Protein AF-A0A836Q2X6-F1 (afdb_monomer_lite)

pLDDT: mean 78.32, std 20.41, range [36.28, 98.69]

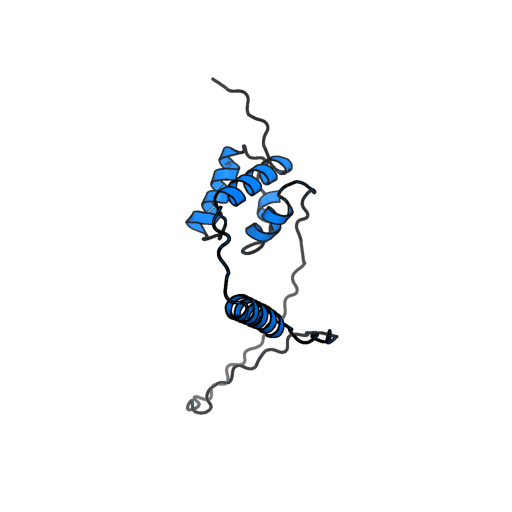Radius of gyration: 28.17 Å; chains: 1; bounding box: 82×34×77 Å

Structure (mmCIF, N/CA/C/O backbone):
data_AF-A0A836Q2X6-F1
#
_entry.id   AF-A0A836Q2X6-F1
#
loop_
_atom_site.group_PDB
_atom_site.id
_atom_site.type_symbol
_atom_site.label_atom_id
_atom_site.label_alt_id
_atom_site.label_comp_id
_atom_site.label_asym_id
_atom_site.label_entity_id
_atom_site.label_seq_id
_atom_site.pdbx_PDB_ins_code
_atom_site.Cartn_x
_atom_site.Cartn_y
_atom_site.Cartn_z
_atom_site.occupancy
_atom_site.B_iso_or_equiv
_atom_site.auth_seq_id
_atom_site.auth_comp_id
_atom_site.auth_asym_id
_atom_site.auth_atom_id
_atom_site.pdbx_PDB_model_num
ATOM 1 N N . MET A 1 1 ? -56.287 4.849 -0.524 1.00 43.78 1 MET A N 1
ATOM 2 C CA . MET A 1 1 ? -55.389 4.022 -1.363 1.00 43.78 1 MET A CA 1
ATOM 3 C C . MET A 1 1 ? -55.813 4.153 -2.823 1.00 43.78 1 MET A C 1
ATOM 5 O O . MET A 1 1 ? -56.818 3.572 -3.204 1.00 43.78 1 MET A O 1
ATOM 9 N N . LYS A 1 2 ? -55.123 4.979 -3.624 1.00 45.59 2 LYS A N 1
ATOM 10 C CA . LYS A 1 2 ? -55.340 5.075 -5.079 1.00 45.59 2 LYS A CA 1
ATOM 11 C C . LYS A 1 2 ? -54.258 4.238 -5.757 1.00 45.59 2 LYS A C 1
ATOM 13 O O . LYS A 1 2 ? -53.095 4.622 -5.754 1.00 45.59 2 LYS A O 1
ATOM 18 N N . ILE A 1 3 ? -54.646 3.070 -6.258 1.00 59.56 3 ILE A N 1
ATOM 19 C CA . ILE A 1 3 ? -53.769 2.161 -6.997 1.00 59.56 3 ILE A CA 1
ATOM 20 C C . ILE A 1 3 ? -53.533 2.811 -8.363 1.00 59.56 3 ILE A C 1
ATOM 22 O O . ILE A 1 3 ? -54.446 2.894 -9.186 1.00 59.56 3 ILE A O 1
ATOM 26 N N . LEU A 1 4 ? -52.336 3.365 -8.555 1.00 57.09 4 LEU A N 1
ATOM 27 C CA . LEU A 1 4 ? -51.908 4.008 -9.791 1.00 57.09 4 LEU A CA 1
ATOM 28 C C . LEU A 1 4 ? -51.870 2.937 -10.894 1.00 57.09 4 LEU A C 1
ATOM 30 O O . LEU A 1 4 ? -50.960 2.113 -10.934 1.00 57.09 4 LEU A O 1
ATOM 34 N N . ARG A 1 5 ? -52.890 2.907 -11.760 1.00 62.84 5 ARG A N 1
ATOM 35 C CA . ARG A 1 5 ? -52.906 2.067 -12.965 1.00 62.84 5 ARG A CA 1
ATOM 36 C C . ARG A 1 5 ? -51.831 2.581 -13.919 1.00 62.84 5 ARG A C 1
ATOM 38 O O . ARG A 1 5 ? -52.097 3.460 -14.734 1.00 62.84 5 ARG A O 1
ATOM 45 N N . MET A 1 6 ? -50.613 2.061 -13.797 1.00 60.00 6 MET A N 1
ATOM 46 C CA . MET A 1 6 ? -49.603 2.245 -14.833 1.00 60.00 6 MET A CA 1
ATOM 47 C C . MET A 1 6 ? -50.131 1.591 -16.116 1.00 60.00 6 MET A C 1
ATOM 49 O O . MET A 1 6 ? -50.556 0.432 -16.068 1.00 60.00 6 MET A O 1
ATOM 53 N N . PRO A 1 7 ? -50.172 2.316 -17.246 1.00 72.25 7 PRO A N 1
ATOM 54 C CA . PRO A 1 7 ? -50.656 1.753 -18.494 1.00 72.25 7 PRO A CA 1
ATOM 55 C C . PRO A 1 7 ? -49.758 0.570 -18.848 1.00 72.25 7 PRO A C 1
ATOM 57 O O . PRO A 1 7 ? -48.537 0.693 -18.812 1.00 72.25 7 PRO A O 1
ATOM 60 N N . VAL A 1 8 ? -50.360 -0.572 -19.182 1.00 66.38 8 VAL A N 1
ATOM 61 C CA . VAL A 1 8 ? -49.671 -1.830 -19.534 1.00 66.38 8 VAL A CA 1
ATOM 62 C C . VAL A 1 8 ? -48.552 -1.602 -20.561 1.00 66.38 8 VAL A C 1
ATOM 64 O O . VAL A 1 8 ? -47.510 -2.249 -20.504 1.00 66.38 8 VAL A O 1
ATOM 67 N N . PHE A 1 9 ? -48.711 -0.591 -21.419 1.00 68.56 9 PHE A N 1
ATOM 68 C CA . PHE A 1 9 ? -47.679 -0.103 -22.327 1.00 68.56 9 PHE A CA 1
ATOM 69 C C . PHE A 1 9 ? -46.366 0.264 -21.626 1.00 68.56 9 PHE A C 1
ATOM 71 O O . PHE A 1 9 ? -45.327 -0.196 -22.075 1.00 68.56 9 PHE A O 1
ATOM 78 N N . ALA A 1 10 ? -46.382 0.995 -20.506 1.00 70.94 10 ALA A N 1
ATOM 79 C CA . ALA A 1 10 ? -45.179 1.403 -19.772 1.00 70.94 10 ALA A CA 1
ATOM 80 C C . ALA A 1 10 ? -44.395 0.212 -19.188 1.00 70.94 10 ALA A C 1
ATOM 82 O O . ALA A 1 10 ? -43.167 0.245 -19.159 1.00 70.94 10 ALA A O 1
ATOM 83 N N . ILE A 1 11 ? -45.090 -0.855 -18.778 1.00 74.50 11 ILE A N 1
ATOM 84 C CA . ILE A 1 11 ? -44.462 -2.096 -18.295 1.00 74.50 11 ILE A CA 1
ATOM 85 C C . ILE A 1 11 ? -43.817 -2.850 -19.467 1.00 74.50 11 ILE A C 1
ATOM 87 O O . ILE A 1 11 ? -42.692 -3.337 -19.342 1.00 74.50 11 ILE A O 1
ATOM 91 N N . LEU A 1 12 ? -44.480 -2.877 -20.629 1.00 76.44 12 LEU A N 1
ATOM 92 C CA . LEU A 1 12 ? -43.922 -3.478 -21.842 1.00 76.44 12 LEU A CA 1
ATOM 93 C C . 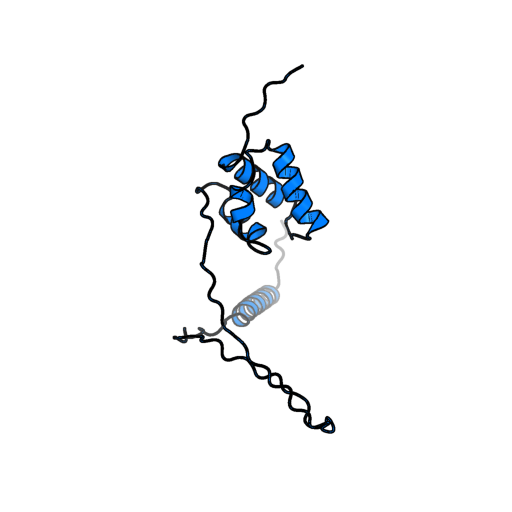LEU A 1 12 ? -42.683 -2.722 -22.337 1.00 76.44 12 LEU A C 1
ATOM 95 O O . LEU A 1 12 ? -41.682 -3.377 -22.629 1.00 76.44 12 LEU A O 1
ATOM 99 N N . ILE A 1 13 ? -42.686 -1.379 -22.343 1.00 80.38 13 ILE A N 1
ATOM 100 C CA . ILE A 1 13 ? -41.489 -0.614 -22.738 1.00 80.38 13 ILE A CA 1
ATOM 101 C C . ILE A 1 13 ? -40.321 -0.915 -21.785 1.00 80.38 13 ILE A C 1
ATOM 103 O O . ILE A 1 13 ? -39.209 -1.168 -22.243 1.00 80.38 13 ILE A O 1
ATOM 107 N N . LEU A 1 14 ? -40.561 -0.945 -20.466 1.00 77.44 14 LEU A N 1
ATOM 108 C CA . LEU A 1 14 ? -39.502 -1.208 -19.485 1.00 77.44 14 LEU A CA 1
ATOM 109 C C . LEU A 1 14 ? -38.900 -2.611 -19.654 1.00 77.44 14 LEU A C 1
ATOM 111 O O . LEU A 1 14 ? -37.682 -2.771 -19.592 1.00 77.44 14 LEU A O 1
ATOM 115 N N . SER A 1 15 ? -39.745 -3.615 -19.913 1.00 78.44 15 SER A N 1
ATOM 116 C CA . SER A 1 15 ? -39.296 -4.989 -20.167 1.00 78.44 15 SER A CA 1
ATOM 117 C C . SER A 1 15 ? -38.491 -5.115 -21.463 1.00 78.44 15 SER A C 1
ATOM 119 O O . SER A 1 15 ? -37.461 -5.783 -21.468 1.00 78.44 15 SER A O 1
ATOM 121 N N . ALA A 1 16 ? -38.892 -4.420 -22.533 1.00 80.56 16 ALA A N 1
ATOM 122 C CA . ALA A 1 16 ? -38.177 -4.424 -23.806 1.00 80.56 16 ALA A CA 1
ATOM 123 C C . ALA A 1 16 ? -36.806 -3.739 -23.692 1.00 80.56 16 ALA A C 1
ATOM 125 O O . ALA A 1 16 ? -35.827 -4.228 -24.250 1.00 80.56 16 ALA A O 1
ATOM 126 N N . VAL A 1 17 ? -36.709 -2.652 -22.921 1.00 78.75 17 VAL A N 1
ATOM 127 C CA . VAL A 1 17 ? -35.436 -1.962 -22.662 1.00 78.75 17 VAL A CA 1
ATOM 128 C C . VAL A 1 17 ? -34.502 -2.830 -21.811 1.00 78.75 17 VAL A C 1
ATOM 130 O O . VAL A 1 17 ? -33.335 -2.978 -22.160 1.00 78.75 17 VAL A O 1
ATOM 133 N N . LEU A 1 18 ? -35.002 -3.473 -20.750 1.00 73.62 18 LEU A N 1
ATOM 134 C CA . LEU A 1 18 ? -34.217 -4.420 -19.937 1.00 73.62 18 LEU A CA 1
ATOM 135 C C . LEU A 1 18 ? -33.755 -5.645 -20.741 1.00 73.62 18 LEU A C 1
ATOM 137 O O . LEU A 1 18 ? -32.621 -6.106 -20.584 1.00 73.62 18 LEU A O 1
ATOM 141 N N . TYR A 1 19 ? -34.608 -6.150 -21.632 1.00 75.94 19 TYR A N 1
ATOM 142 C CA . TYR A 1 19 ? -34.265 -7.253 -22.523 1.00 75.94 19 TYR A CA 1
ATOM 143 C C . TYR A 1 19 ? -33.184 -6.838 -23.532 1.00 75.94 19 TYR A C 1
ATOM 145 O O . TYR A 1 19 ? -32.181 -7.531 -23.666 1.00 75.94 19 TYR A O 1
ATOM 153 N N . LEU A 1 20 ? -33.302 -5.665 -24.162 1.00 70.75 20 LEU A N 1
ATOM 154 C CA . LEU A 1 20 ? -32.290 -5.162 -25.101 1.00 70.75 20 LEU A CA 1
ATOM 155 C C . LEU A 1 20 ? -30.937 -4.873 -24.429 1.00 70.75 20 LEU A C 1
ATOM 157 O O . LEU A 1 20 ? -29.903 -5.192 -25.010 1.00 70.75 20 LEU A O 1
ATOM 161 N N . VAL A 1 21 ? -30.921 -4.354 -23.195 1.00 70.75 21 VAL A N 1
ATOM 162 C CA . VAL A 1 21 ? -29.680 -4.146 -22.415 1.00 70.75 21 VAL A CA 1
ATOM 163 C C . VAL A 1 21 ? -28.982 -5.472 -22.084 1.00 70.75 21 VAL A C 1
ATOM 165 O O . VAL A 1 21 ? -27.758 -5.522 -22.002 1.00 70.75 21 VAL A O 1
ATOM 168 N N . SER A 1 22 ? -29.738 -6.566 -21.954 1.00 63.22 22 SER A N 1
ATOM 169 C CA . SER A 1 22 ? -29.174 -7.904 -21.727 1.00 63.22 22 SER A CA 1
ATOM 170 C C . SER A 1 22 ? -28.543 -8.504 -22.994 1.00 63.22 22 SER A C 1
ATOM 172 O O . SER A 1 22 ? -27.629 -9.317 -22.894 1.00 63.22 22 SER A O 1
ATOM 174 N N . TYR A 1 23 ? -28.992 -8.096 -24.189 1.00 63.38 23 TYR A N 1
ATOM 175 C CA . TYR A 1 23 ? -28.485 -8.621 -25.466 1.00 63.38 23 TYR A CA 1
ATOM 176 C C . TYR A 1 23 ? -27.257 -7.877 -26.008 1.00 63.38 23 TYR A C 1
ATOM 178 O O . TYR A 1 23 ? -26.551 -8.419 -26.856 1.00 63.38 23 TYR A O 1
ATOM 186 N N . THR A 1 24 ? -26.942 -6.676 -25.514 1.00 60.25 24 THR A N 1
ATOM 187 C CA . THR A 1 24 ? -25.772 -5.904 -25.980 1.00 60.25 24 THR A CA 1
ATOM 188 C C . THR A 1 24 ? -24.481 -6.173 -25.201 1.00 60.25 24 THR A C 1
ATOM 190 O O . THR A 1 24 ? -23.462 -5.554 -25.498 1.00 60.25 24 THR A O 1
ATOM 193 N N . CYS A 1 25 ? -24.467 -7.133 -24.267 1.00 56.91 25 CYS A N 1
ATOM 194 C CA . CYS A 1 25 ? -23.233 -7.594 -23.619 1.00 56.91 25 CYS A CA 1
ATOM 195 C C . CYS A 1 25 ? -23.153 -9.129 -23.534 1.00 56.91 25 CYS A C 1
ATOM 197 O O . CYS A 1 25 ? -22.884 -9.712 -22.489 1.00 56.91 25 CYS A O 1
ATOM 199 N N . GLY A 1 26 ? -23.405 -9.799 -24.659 1.00 53.94 26 GLY A N 1
ATOM 200 C CA . GLY A 1 26 ? -22.948 -11.167 -24.892 1.00 53.94 26 GLY A CA 1
ATOM 201 C C . GLY A 1 26 ? -21.639 -11.126 -25.673 1.00 53.94 26 GLY A C 1
ATOM 202 O O . GLY A 1 26 ? -21.660 -11.170 -26.900 1.00 53.94 26 GLY A O 1
ATOM 203 N N . ALA A 1 27 ? -20.503 -10.996 -24.984 1.00 60.72 27 ALA A N 1
ATOM 204 C CA . ALA A 1 27 ? -19.205 -11.202 -25.621 1.00 60.72 27 ALA A CA 1
ATOM 205 C C . ALA A 1 27 ? -19.141 -12.652 -26.149 1.00 60.72 27 ALA A C 1
ATOM 207 O O . ALA A 1 27 ? -19.490 -13.574 -25.403 1.00 60.72 27 ALA A O 1
ATOM 208 N N . PRO A 1 28 ? -18.736 -12.891 -27.410 1.00 57.53 28 PRO A N 1
ATOM 209 C CA . PRO A 1 28 ? -18.555 -14.251 -27.899 1.00 57.53 28 PRO A CA 1
ATOM 210 C C . PRO A 1 28 ? -17.465 -14.961 -27.078 1.00 57.53 28 PRO A C 1
ATOM 212 O O . PRO A 1 28 ? -16.541 -14.300 -26.593 1.00 57.53 28 PRO A O 1
ATOM 215 N N . PRO A 1 29 ? -17.535 -16.295 -26.921 1.00 51.56 29 PRO A N 1
ATOM 216 C CA . PRO A 1 29 ? -16.486 -17.047 -26.250 1.00 51.56 29 PRO A CA 1
ATOM 217 C C . PRO A 1 29 ? -15.177 -16.871 -27.026 1.00 51.56 29 PRO A C 1
ATOM 219 O O . PRO A 1 29 ? -15.021 -17.389 -28.133 1.00 51.56 29 PRO A O 1
ATOM 222 N N . VAL A 1 30 ? -14.236 -16.129 -26.441 1.00 52.47 30 VAL A N 1
ATOM 223 C CA . VAL A 1 30 ? -12.842 -16.135 -26.879 1.00 52.47 30 VAL A CA 1
ATOM 224 C C . VAL A 1 30 ? -12.322 -17.553 -26.682 1.00 52.47 30 VAL A C 1
ATOM 226 O O . VAL A 1 30 ? -12.194 -18.040 -25.558 1.00 52.47 30 VAL A O 1
ATOM 229 N N . LYS A 1 31 ? -12.091 -18.247 -27.799 1.00 41.47 31 LYS A N 1
ATOM 230 C CA . LYS A 1 31 ? -11.295 -19.471 -27.811 1.00 41.47 31 LYS A CA 1
ATOM 231 C C . LYS A 1 31 ? -9.986 -19.158 -27.096 1.00 41.47 31 LYS A C 1
ATOM 233 O O . LYS A 1 31 ? -9.316 -18.192 -27.446 1.00 41.47 31 LYS A O 1
ATOM 238 N N . ALA A 1 32 ? -9.646 -19.974 -26.105 1.00 49.88 32 ALA A N 1
ATOM 239 C CA . ALA A 1 32 ? -8.285 -20.058 -25.618 1.00 49.88 32 ALA A CA 1
ATOM 240 C C . ALA A 1 32 ? -7.427 -20.522 -26.798 1.00 49.88 32 ALA A C 1
ATOM 242 O O . ALA A 1 32 ? -7.445 -21.701 -27.148 1.00 49.88 32 ALA A O 1
ATOM 243 N N . GLU A 1 33 ? -6.780 -19.570 -27.464 1.00 41.28 33 GLU A N 1
ATOM 244 C CA . GLU A 1 33 ? -5.691 -19.858 -28.376 1.00 41.28 33 GLU A CA 1
ATOM 245 C C . GLU A 1 33 ? -4.420 -20.042 -27.556 1.00 41.28 33 GLU A C 1
ATOM 247 O O . GLU A 1 33 ? -4.049 -19.284 -26.655 1.00 41.28 33 GLU A O 1
ATOM 252 N N . ASP A 1 34 ? -3.866 -21.195 -27.824 1.00 46.91 34 ASP A N 1
ATOM 253 C CA . ASP A 1 34 ? -2.785 -21.878 -27.199 1.00 46.91 34 ASP A CA 1
ATOM 254 C C . ASP A 1 34 ? -1.457 -21.443 -27.815 1.00 46.91 34 ASP A C 1
ATOM 256 O O . ASP A 1 34 ? -1.315 -21.193 -29.007 1.00 46.91 34 ASP A O 1
ATOM 260 N N . THR A 1 35 ? -0.448 -21.473 -26.954 1.00 42.75 35 THR A N 1
ATOM 261 C CA . THR A 1 35 ? 0.975 -21.555 -27.277 1.00 42.75 35 THR A CA 1
ATOM 262 C C . THR A 1 35 ? 1.715 -20.255 -27.622 1.00 42.75 35 THR A C 1
ATOM 264 O O . THR A 1 35 ? 1.619 -19.662 -28.686 1.00 42.75 35 THR A O 1
ATOM 267 N N . ASN A 1 36 ? 2.631 -19.937 -26.702 1.00 45.72 36 ASN A N 1
ATOM 268 C CA . ASN A 1 36 ? 3.982 -19.491 -27.028 1.00 45.72 36 ASN A CA 1
ATOM 269 C C . ASN A 1 36 ? 4.106 -18.086 -27.641 1.00 45.72 36 ASN A C 1
ATOM 271 O O . ASN A 1 36 ? 4.567 -17.914 -28.766 1.00 45.72 36 ASN A O 1
ATOM 275 N N . SER A 1 37 ? 3.820 -17.062 -26.831 1.00 44.22 37 SER A N 1
ATOM 276 C CA . SER A 1 37 ? 4.318 -15.706 -27.082 1.00 44.22 37 SER A CA 1
ATOM 277 C C . SER A 1 37 ? 5.820 -15.643 -26.785 1.00 44.22 37 SER A C 1
ATOM 279 O O . SER A 1 37 ? 6.283 -15.158 -25.751 1.00 44.22 37 SER A O 1
ATOM 281 N N . LYS A 1 38 ? 6.606 -16.173 -27.720 1.00 42.16 38 LYS A N 1
ATOM 282 C CA . LYS A 1 38 ? 7.937 -15.650 -27.996 1.00 42.16 38 LYS A CA 1
ATOM 283 C C . LYS A 1 38 ? 7.666 -14.284 -28.618 1.00 42.16 38 LYS A C 1
ATOM 285 O O . LYS A 1 38 ? 7.246 -14.221 -29.765 1.00 42.16 38 LYS A O 1
ATOM 290 N N . GLY A 1 39 ? 7.780 -13.220 -27.824 1.00 39.25 39 GLY A N 1
ATOM 291 C CA . GLY A 1 39 ? 7.555 -11.854 -28.286 1.00 39.25 39 GLY A CA 1
ATOM 292 C C . GLY A 1 39 ? 8.447 -11.554 -29.487 1.00 39.25 39 GLY A C 1
ATOM 293 O O . GLY A 1 39 ? 9.635 -11.279 -29.336 1.00 39.25 39 GLY A O 1
ATOM 294 N N . GLU A 1 40 ? 7.872 -11.662 -30.678 1.00 36.28 40 GLU A N 1
ATOM 295 C CA . GLU A 1 40 ? 8.457 -11.169 -31.909 1.00 36.28 40 GLU A CA 1
ATOM 296 C C . GLU A 1 40 ? 8.443 -9.636 -31.812 1.00 36.28 40 GLU A C 1
ATOM 298 O O . GLU A 1 40 ? 7.396 -9.053 -31.512 1.00 36.28 40 GLU A O 1
ATOM 303 N N . PRO A 1 41 ? 9.589 -8.951 -31.955 1.00 42.50 41 PRO A N 1
ATOM 304 C CA . PRO A 1 41 ? 9.616 -7.504 -31.863 1.00 42.50 41 PRO A CA 1
ATOM 305 C C . PRO A 1 41 ? 8.824 -6.927 -33.034 1.00 42.50 41 PRO A C 1
ATOM 307 O O . PRO A 1 41 ? 9.234 -7.053 -34.188 1.00 42.50 41 PRO A O 1
ATOM 310 N N . THR A 1 42 ? 7.703 -6.271 -32.727 1.00 44.88 42 THR A N 1
ATOM 311 C CA . THR A 1 42 ? 6.971 -5.430 -33.674 1.00 44.88 42 THR A CA 1
ATOM 312 C C . THR A 1 42 ? 7.961 -4.469 -34.321 1.00 44.88 42 THR A C 1
ATOM 314 O O . THR A 1 42 ? 8.465 -3.545 -33.680 1.00 44.88 42 THR A O 1
ATOM 317 N N . GLN A 1 43 ? 8.263 -4.715 -35.594 1.00 43.56 43 GLN A N 1
ATOM 318 C CA . GLN A 1 43 ? 9.049 -3.818 -36.423 1.00 43.56 43 GLN A CA 1
ATOM 319 C C . GLN A 1 43 ? 8.322 -2.474 -36.467 1.00 43.56 43 GLN A C 1
ATOM 321 O O . GLN A 1 43 ? 7.201 -2.367 -36.964 1.00 43.56 43 GLN A O 1
ATOM 326 N N . LEU A 1 44 ? 8.948 -1.446 -35.902 1.00 50.66 44 LEU A N 1
ATOM 327 C CA . LEU A 1 44 ? 8.489 -0.074 -36.033 1.00 50.66 44 LEU A CA 1
ATOM 328 C C . LEU A 1 44 ? 8.524 0.285 -37.525 1.00 50.66 44 LEU A C 1
ATOM 330 O O . LEU A 1 44 ? 9.587 0.275 -38.143 1.00 50.66 44 LEU A O 1
ATOM 334 N N . ASN A 1 45 ? 7.368 0.593 -38.111 1.00 57.00 45 ASN A N 1
ATOM 335 C CA . ASN A 1 45 ? 7.268 1.051 -39.494 1.00 57.00 45 ASN A CA 1
ATOM 336 C C . ASN A 1 45 ? 7.954 2.421 -39.627 1.00 57.00 45 ASN A C 1
ATOM 338 O O . ASN A 1 45 ? 7.348 3.459 -39.368 1.00 57.00 45 ASN A O 1
ATOM 342 N N . VAL A 1 46 ? 9.232 2.422 -40.007 1.00 50.28 46 VAL A N 1
ATOM 343 C CA . VAL A 1 46 ? 9.989 3.637 -40.331 1.00 50.28 46 VAL A CA 1
ATOM 344 C C . VAL A 1 46 ? 9.480 4.197 -41.673 1.00 50.28 46 VAL A C 1
ATOM 346 O O . VAL A 1 46 ? 9.403 3.438 -42.645 1.00 50.28 46 VAL A O 1
ATOM 349 N N . PRO A 1 47 ? 9.139 5.499 -41.770 1.00 57.62 47 PRO A N 1
ATOM 350 C CA . PRO A 1 47 ? 8.769 6.140 -43.033 1.00 57.62 47 PRO A CA 1
ATOM 351 C C . PRO A 1 47 ? 9.871 5.988 -44.093 1.00 57.62 47 PRO A C 1
ATOM 353 O O . PRO A 1 47 ? 11.047 6.232 -43.823 1.00 57.62 47 PRO A O 1
ATOM 356 N N . LYS A 1 48 ? 9.488 5.599 -45.314 1.00 52.19 48 LYS A N 1
ATOM 357 C CA . LYS A 1 48 ? 10.382 5.225 -46.428 1.00 52.19 48 LYS A CA 1
ATOM 358 C C . LYS A 1 48 ? 11.054 6.398 -47.161 1.00 52.19 48 LYS A C 1
ATOM 360 O O . LYS A 1 48 ? 11.651 6.180 -48.212 1.00 52.19 48 LYS A O 1
ATOM 365 N N . ASP A 1 49 ? 11.033 7.605 -46.599 1.00 57.19 49 ASP A N 1
ATOM 366 C CA . ASP A 1 49 ? 11.366 8.821 -47.360 1.00 57.19 49 ASP A CA 1
ATOM 367 C C . ASP A 1 49 ? 12.570 9.597 -46.788 1.00 57.19 49 ASP A C 1
ATOM 369 O O . ASP A 1 49 ? 12.912 10.682 -47.261 1.00 57.19 49 ASP A O 1
ATOM 373 N N . ALA A 1 50 ? 13.265 9.047 -45.787 1.00 52.00 50 ALA A N 1
ATOM 374 C CA . ALA A 1 50 ? 14.461 9.669 -45.227 1.00 52.00 50 ALA A CA 1
ATOM 375 C C . ALA A 1 50 ? 15.678 9.450 -46.146 1.00 52.00 50 ALA A C 1
ATOM 377 O O . ALA A 1 50 ? 16.242 8.356 -46.246 1.00 52.00 50 ALA A O 1
ATOM 378 N N . LYS A 1 51 ? 16.075 10.529 -46.827 1.00 50.38 51 LYS A N 1
ATOM 379 C CA . LYS A 1 51 ? 17.283 10.642 -47.652 1.00 50.38 51 LYS A CA 1
ATOM 380 C C . LYS A 1 51 ? 18.495 10.076 -46.895 1.00 50.38 51 LYS A C 1
ATOM 382 O O . LYS A 1 51 ? 18.807 10.493 -45.786 1.00 50.38 51 LYS A O 1
ATOM 387 N N . THR A 1 52 ? 19.132 9.077 -47.495 1.00 48.00 52 THR A N 1
ATOM 388 C CA . THR A 1 52 ? 20.116 8.207 -46.850 1.00 48.00 52 THR A CA 1
ATOM 389 C C . THR A 1 52 ? 21.508 8.837 -46.793 1.00 48.00 52 THR A C 1
ATOM 391 O O . THR A 1 52 ? 22.246 8.791 -47.779 1.00 48.00 52 THR A O 1
ATOM 394 N N . ASP A 1 53 ? 21.919 9.304 -45.618 1.00 55.03 53 ASP A N 1
ATOM 395 C CA . ASP A 1 53 ? 23.338 9.449 -45.292 1.00 55.03 53 ASP A CA 1
ATOM 396 C C . ASP A 1 53 ? 23.875 8.054 -44.931 1.00 55.03 53 ASP A C 1
ATOM 398 O O . ASP A 1 53 ? 23.638 7.509 -43.852 1.00 55.03 53 ASP A O 1
ATOM 402 N N . LYS A 1 54 ? 24.529 7.406 -45.901 1.00 57.59 54 LYS A N 1
ATOM 403 C CA . LYS A 1 54 ? 24.988 6.009 -45.835 1.00 57.59 54 LYS A CA 1
ATOM 404 C C . LYS A 1 54 ? 26.195 5.829 -44.909 1.00 57.59 54 LYS A C 1
ATOM 406 O O . LYS A 1 54 ? 27.291 5.513 -45.368 1.00 57.59 54 LYS A O 1
ATOM 411 N N . LYS A 1 55 ? 26.000 5.940 -43.598 1.00 59.94 55 LYS A N 1
ATOM 412 C CA . LYS A 1 55 ? 26.889 5.288 -42.629 1.00 59.94 55 LYS A CA 1
ATOM 413 C C . LYS A 1 55 ? 26.061 4.317 -41.798 1.00 59.94 55 LYS A C 1
ATOM 415 O O . LYS A 1 55 ? 25.404 4.706 -40.842 1.00 59.94 55 LYS A O 1
ATOM 420 N N . ALA A 1 56 ? 26.060 3.051 -42.215 1.00 63.06 56 ALA A N 1
ATOM 421 C CA . ALA A 1 56 ? 25.370 1.977 -41.515 1.00 63.06 56 ALA A CA 1
ATOM 422 C C . ALA A 1 56 ? 25.970 1.818 -40.110 1.00 63.06 56 ALA A C 1
ATOM 424 O O . ALA A 1 56 ? 27.071 1.292 -39.944 1.00 63.06 56 ALA A O 1
ATOM 425 N N . VAL A 1 57 ? 25.261 2.318 -39.101 1.00 74.38 57 VAL A N 1
ATOM 426 C CA . VAL A 1 57 ? 25.580 2.063 -37.698 1.00 74.38 57 VAL A CA 1
ATOM 427 C C . VAL A 1 57 ? 25.116 0.644 -37.393 1.00 74.38 57 VAL A C 1
ATOM 429 O O . VAL A 1 57 ? 23.922 0.361 -37.376 1.00 74.38 57 VAL A O 1
ATOM 432 N N . GLN A 1 58 ? 26.070 -0.264 -37.201 1.00 70.62 58 GLN A N 1
ATOM 433 C CA . GLN A 1 58 ? 25.798 -1.637 -36.784 1.00 70.62 58 GLN A CA 1
ATOM 434 C C . GLN A 1 58 ? 25.336 -1.618 -35.319 1.00 70.62 58 GLN A C 1
ATOM 436 O O . GLN A 1 58 ? 26.139 -1.363 -34.422 1.00 70.62 58 GLN A O 1
ATOM 441 N N . VAL A 1 59 ? 24.046 -1.860 -35.071 1.00 81.69 59 VAL A N 1
ATOM 442 C CA . VAL A 1 59 ? 23.490 -2.010 -33.718 1.00 81.69 59 VAL A CA 1
ATOM 443 C C . VAL A 1 59 ? 23.359 -3.500 -33.417 1.00 81.69 59 VAL A C 1
ATOM 445 O O . VAL A 1 59 ? 22.531 -4.185 -34.008 1.00 81.69 59 VAL A O 1
ATOM 448 N N . THR A 1 60 ? 24.177 -4.014 -32.498 1.00 81.19 60 THR A N 1
ATOM 449 C CA . THR A 1 60 ? 24.096 -5.405 -32.023 1.00 81.19 60 THR A CA 1
ATOM 450 C C . THR A 1 60 ? 23.550 -5.439 -30.597 1.00 81.19 60 THR A C 1
ATOM 452 O O . THR A 1 60 ? 24.161 -4.856 -29.700 1.00 81.19 60 THR A O 1
ATOM 455 N N . SER A 1 61 ? 22.435 -6.133 -30.357 1.00 89.56 61 SER A N 1
ATOM 456 C CA . SER A 1 61 ? 21.871 -6.328 -29.012 1.00 89.56 61 SER A CA 1
ATOM 457 C C . SER A 1 61 ? 22.394 -7.611 -28.362 1.00 89.56 61 SER A C 1
ATOM 459 O O . SER A 1 61 ? 22.405 -8.665 -28.997 1.00 89.56 61 SER A O 1
ATOM 461 N N . LYS A 1 62 ? 22.767 -7.551 -27.079 1.00 91.88 62 LYS A N 1
ATOM 462 C CA . LYS A 1 62 ? 23.007 -8.736 -26.238 1.00 91.88 62 LYS A CA 1
ATOM 463 C C . LYS A 1 62 ? 21.784 -8.987 -25.356 1.00 91.88 62 LYS A C 1
ATOM 465 O O . LYS A 1 62 ? 21.209 -8.034 -24.840 1.00 91.88 62 LYS A O 1
ATOM 470 N N . SER A 1 63 ? 21.415 -10.254 -25.181 1.00 90.50 63 SER A N 1
ATOM 471 C CA . SER A 1 63 ? 20.347 -10.654 -24.258 1.00 90.50 63 SER A CA 1
ATOM 472 C C . SER A 1 63 ? 20.896 -10.852 -22.843 1.00 90.50 63 SER A C 1
ATOM 474 O O . SER A 1 63 ? 22.028 -11.311 -22.678 1.00 90.50 63 SER A O 1
ATOM 476 N N . ILE A 1 64 ? 20.095 -10.504 -21.835 1.00 92.25 64 ILE A N 1
ATOM 477 C CA . ILE A 1 64 ? 20.373 -10.728 -20.412 1.00 92.25 64 ILE A CA 1
ATOM 478 C C . ILE A 1 64 ? 19.131 -11.382 -19.806 1.00 92.25 64 ILE A C 1
ATOM 480 O O . ILE A 1 64 ? 18.030 -10.852 -19.945 1.00 92.25 64 ILE A O 1
ATOM 484 N N . GLU A 1 65 ? 19.312 -12.508 -19.118 1.00 93.06 65 GLU A N 1
ATOM 485 C CA . GLU A 1 65 ? 18.245 -13.182 -18.378 1.00 93.06 65 GLU A CA 1
ATOM 486 C C . GLU A 1 65 ? 18.309 -12.797 -16.898 1.00 93.06 65 GLU A C 1
ATOM 488 O O . GLU A 1 65 ? 19.362 -12.889 -16.263 1.00 93.06 65 GLU A O 1
ATOM 493 N N . LEU A 1 66 ? 17.185 -12.321 -16.357 1.00 90.44 66 LEU A N 1
ATOM 494 C CA . LEU A 1 66 ? 17.083 -11.897 -14.965 1.00 90.44 66 LEU A CA 1
ATOM 495 C C . LEU A 1 66 ? 16.383 -12.976 -14.130 1.00 90.44 66 LEU A C 1
ATOM 497 O O . LEU A 1 66 ? 15.329 -13.467 -14.534 1.00 90.44 66 LEU A O 1
ATOM 501 N N . PRO A 1 67 ? 16.906 -13.314 -12.939 1.00 87.38 67 PRO A N 1
ATOM 502 C CA . PRO A 1 67 ? 16.218 -14.223 -12.032 1.00 87.38 67 PRO A CA 1
ATOM 503 C C . PRO A 1 67 ? 14.906 -13.611 -11.514 1.00 87.38 67 PRO A C 1
ATOM 505 O O . PRO A 1 67 ? 14.836 -12.420 -11.198 1.00 87.38 67 PRO A O 1
ATOM 508 N N . HIS A 1 68 ? 13.868 -14.439 -11.381 1.00 83.06 68 HIS A N 1
ATOM 509 C CA . HIS A 1 68 ? 12.572 -14.027 -10.846 1.00 83.06 68 HIS A CA 1
ATOM 510 C C . HIS A 1 68 ? 12.498 -14.261 -9.328 1.00 83.06 68 HIS A C 1
ATOM 512 O O . HIS A 1 68 ? 12.681 -15.382 -8.859 1.00 83.06 68 HIS A O 1
ATOM 518 N N . TYR A 1 69 ? 12.199 -13.210 -8.556 1.00 79.50 69 TYR A N 1
ATOM 519 C CA . TYR A 1 69 ? 12.078 -13.275 -7.092 1.00 79.50 69 TYR A CA 1
ATOM 520 C C . TYR A 1 69 ? 10.748 -12.678 -6.608 1.00 79.50 69 TYR A C 1
ATOM 522 O O . TYR A 1 69 ? 10.712 -11.516 -6.181 1.00 79.50 69 TYR A O 1
ATOM 530 N N . PRO A 1 70 ? 9.645 -13.440 -6.657 1.00 77.69 70 PRO A N 1
ATOM 531 C CA . PRO A 1 70 ? 8.379 -12.987 -6.108 1.00 77.69 70 PRO A CA 1
ATOM 532 C C . PRO A 1 70 ? 8.471 -12.940 -4.576 1.00 77.69 70 PRO A C 1
ATOM 534 O O . PRO A 1 70 ? 9.079 -13.804 -3.945 1.00 77.69 70 PRO A O 1
ATOM 537 N N . ALA A 1 71 ? 7.896 -11.905 -3.967 1.00 79.56 71 ALA A N 1
ATOM 538 C CA . ALA A 1 71 ? 7.722 -11.853 -2.520 1.00 79.56 71 ALA A CA 1
ATOM 539 C C . ALA A 1 71 ? 6.374 -12.492 -2.170 1.00 79.56 71 ALA A C 1
ATOM 541 O O . ALA A 1 71 ? 5.344 -12.032 -2.663 1.00 79.56 71 ALA A O 1
ATOM 542 N N . ASP A 1 72 ? 6.389 -13.533 -1.337 1.00 87.69 72 ASP A N 1
ATOM 543 C CA . ASP A 1 72 ? 5.170 -14.115 -0.774 1.00 87.69 72 ASP A CA 1
ATOM 544 C C . ASP A 1 72 ? 4.840 -13.458 0.570 1.00 87.69 72 ASP A C 1
ATOM 546 O O . ASP A 1 72 ? 5.732 -13.078 1.336 1.00 87.69 72 ASP A O 1
ATOM 550 N N . PHE A 1 73 ? 3.549 -13.306 0.841 1.00 94.12 73 PHE A N 1
ATOM 551 C CA . PHE A 1 73 ? 3.038 -12.633 2.027 1.00 94.12 73 PHE A CA 1
ATOM 552 C C . PHE A 1 73 ? 2.047 -13.524 2.782 1.00 94.12 73 PHE A C 1
ATOM 554 O O . PHE A 1 73 ? 1.204 -14.167 2.144 1.00 94.12 73 PHE A O 1
ATOM 561 N N . PRO A 1 74 ? 2.085 -13.538 4.130 1.00 95.50 74 PRO A N 1
ATOM 562 C CA . PRO A 1 74 ? 1.166 -14.335 4.938 1.00 95.50 74 PRO A CA 1
ATOM 563 C C . PRO A 1 74 ? -0.308 -14.065 4.595 1.00 95.50 74 PRO A C 1
ATOM 565 O O . PRO A 1 74 ? -0.670 -12.910 4.348 1.00 95.50 74 PRO A O 1
ATOM 568 N N . PRO A 1 75 ? -1.178 -15.092 4.577 1.00 96.62 75 PRO A N 1
ATOM 569 C CA . PRO A 1 75 ? -2.610 -14.889 4.376 1.00 96.62 75 PRO A CA 1
ATOM 570 C C . PRO A 1 75 ? -3.192 -13.997 5.480 1.00 96.62 75 PRO A C 1
ATOM 572 O O . PRO A 1 75 ? -2.755 -14.048 6.629 1.00 96.62 75 PRO A O 1
ATOM 575 N N . GLY A 1 76 ? -4.194 -13.189 5.142 1.00 95.81 76 GLY A N 1
ATOM 576 C CA . GLY A 1 76 ? -4.847 -12.313 6.109 1.00 95.81 76 GLY A CA 1
ATOM 577 C C . GLY A 1 76 ? -5.781 -11.310 5.450 1.00 95.81 76 GLY A C 1
ATOM 578 O O . GLY A 1 76 ? -5.678 -11.031 4.256 1.00 95.81 76 GLY A O 1
ATOM 579 N N . LYS A 1 77 ? -6.692 -10.744 6.247 1.00 97.69 77 LYS A N 1
ATOM 580 C CA . LYS A 1 77 ? -7.597 -9.692 5.779 1.00 97.69 77 LYS A CA 1
ATOM 581 C C . LYS A 1 77 ? -6.778 -8.517 5.237 1.00 97.69 77 LYS A C 1
ATOM 583 O O . LYS A 1 77 ? -5.949 -7.969 5.955 1.00 97.69 77 LYS A O 1
ATOM 588 N N . GLY A 1 78 ? -7.038 -8.136 3.988 1.00 97.62 78 GLY A N 1
ATOM 589 C CA . GLY A 1 78 ? -6.345 -7.037 3.313 1.00 97.62 78 GLY A CA 1
ATOM 590 C C . GLY A 1 78 ? -5.129 -7.459 2.481 1.00 97.62 78 GLY A C 1
ATOM 591 O O . GLY A 1 78 ? -4.598 -6.606 1.772 1.00 97.62 78 GLY A O 1
ATOM 592 N N . LYS A 1 79 ? -4.726 -8.744 2.480 1.00 97.75 79 LYS A N 1
ATOM 593 C CA . LYS A 1 79 ? -3.629 -9.247 1.631 1.00 97.75 79 LYS A CA 1
ATOM 594 C C . LYS A 1 79 ? -3.898 -8.975 0.156 1.00 97.75 79 LYS A C 1
ATOM 596 O O . LYS A 1 79 ? -3.045 -8.417 -0.529 1.00 97.75 79 LYS A O 1
ATOM 601 N N . GLU A 1 80 ? -5.065 -9.371 -0.341 1.00 97.38 80 GLU A N 1
ATOM 602 C CA . GLU A 1 80 ? -5.406 -9.272 -1.763 1.00 97.38 80 GLU A CA 1
ATOM 603 C C . GLU A 1 80 ? -5.426 -7.808 -2.213 1.00 97.38 80 GLU A C 1
ATOM 605 O O . GLU A 1 80 ? -4.865 -7.459 -3.254 1.00 97.38 80 GLU A O 1
ATOM 610 N N . LEU A 1 81 ? -5.995 -6.932 -1.380 1.00 98.19 81 LEU A N 1
ATOM 611 C CA . LEU A 1 81 ? -6.000 -5.496 -1.623 1.00 98.19 81 LEU A CA 1
ATOM 612 C C . LEU A 1 81 ? -4.571 -4.935 -1.654 1.00 98.19 81 LEU A C 1
ATOM 614 O O . LEU A 1 81 ? -4.205 -4.262 -2.614 1.00 98.19 81 LEU A O 1
ATOM 618 N N . PHE A 1 82 ? -3.741 -5.262 -0.662 1.00 98.00 82 PHE A N 1
ATOM 619 C CA . PHE A 1 82 ? -2.333 -4.865 -0.624 1.00 98.00 82 PHE A CA 1
ATOM 620 C C . PHE A 1 82 ? -1.567 -5.316 -1.876 1.00 98.00 82 PHE A C 1
ATOM 622 O O . PHE A 1 82 ? -0.906 -4.497 -2.514 1.00 98.00 82 PHE A O 1
ATOM 629 N N . VAL A 1 83 ? -1.691 -6.586 -2.271 1.00 96.81 83 VAL A N 1
ATOM 630 C CA . VAL A 1 83 ? -1.003 -7.121 -3.456 1.00 96.81 83 VAL A CA 1
ATOM 631 C C . VAL A 1 83 ? -1.466 -6.402 -4.725 1.00 96.81 83 VAL A C 1
ATOM 633 O O . VAL A 1 83 ? -0.631 -5.978 -5.524 1.00 96.81 83 VAL A O 1
ATOM 636 N N . SER A 1 84 ? -2.778 -6.207 -4.882 1.00 96.81 84 SER A N 1
ATOM 637 C CA . SER A 1 84 ? -3.356 -5.563 -6.068 1.00 96.81 84 SER A CA 1
ATOM 638 C C . SER A 1 84 ? -3.005 -4.078 -6.197 1.00 96.81 84 SER A C 1
ATOM 640 O O . SER A 1 84 ? -2.849 -3.591 -7.313 1.00 96.81 84 SER A O 1
ATOM 642 N N . ARG A 1 85 ? -2.859 -3.352 -5.081 1.00 97.81 85 ARG A N 1
ATOM 643 C CA . ARG A 1 85 ? -2.567 -1.911 -5.087 1.00 97.81 85 ARG A CA 1
ATOM 644 C C . ARG A 1 85 ? -1.073 -1.608 -5.097 1.00 97.81 85 ARG A C 1
ATOM 646 O O . ARG A 1 85 ? -0.637 -0.718 -5.821 1.00 97.81 85 ARG A O 1
ATOM 653 N N . CYS A 1 86 ? -0.276 -2.340 -4.323 1.00 96.94 86 CYS A N 1
ATOM 654 C CA . CYS A 1 86 ? 1.145 -2.039 -4.145 1.00 96.94 86 CYS A CA 1
ATOM 655 C C . CYS A 1 86 ? 2.050 -2.733 -5.177 1.00 96.94 86 CYS A C 1
ATOM 657 O O . CYS A 1 86 ? 3.182 -2.299 -5.370 1.00 96.94 86 CYS A O 1
ATOM 659 N N . GLY A 1 87 ? 1.569 -3.784 -5.853 1.00 94.69 87 GLY A N 1
ATOM 660 C CA . GLY A 1 87 ? 2.342 -4.526 -6.858 1.00 94.69 87 GLY A CA 1
ATOM 661 C C . GLY A 1 87 ? 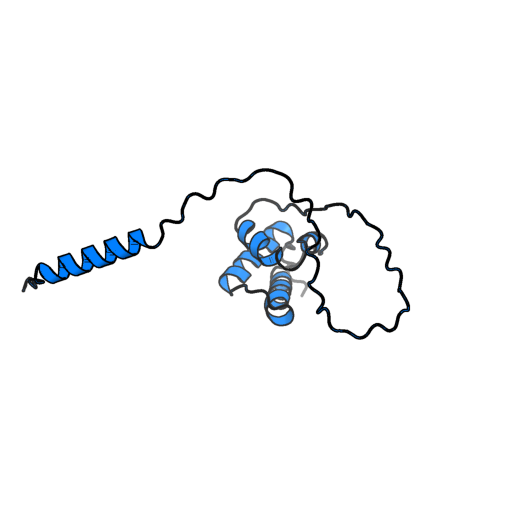2.368 -3.883 -8.248 1.00 94.69 87 GLY A C 1
ATOM 662 O O . GLY A 1 87 ? 3.036 -4.396 -9.139 1.00 94.69 87 GLY A O 1
ATOM 663 N N . VAL A 1 88 ? 1.643 -2.775 -8.444 1.00 95.31 88 VAL A N 1
ATOM 664 C CA . VAL A 1 88 ? 1.463 -2.131 -9.758 1.00 95.31 88 VAL A CA 1
ATOM 665 C C . VAL A 1 88 ? 2.731 -1.423 -10.234 1.00 95.31 88 VAL A C 1
ATOM 667 O O . VAL A 1 88 ? 3.067 -1.492 -11.411 1.00 95.31 88 VAL A O 1
ATOM 670 N N . CYS A 1 89 ? 3.439 -0.741 -9.330 1.00 96.31 89 CYS A N 1
ATOM 671 C CA . CYS A 1 89 ? 4.565 0.123 -9.704 1.00 96.31 89 CYS A CA 1
ATOM 672 C C . CYS A 1 89 ? 5.937 -0.483 -9.377 1.00 96.31 89 CYS 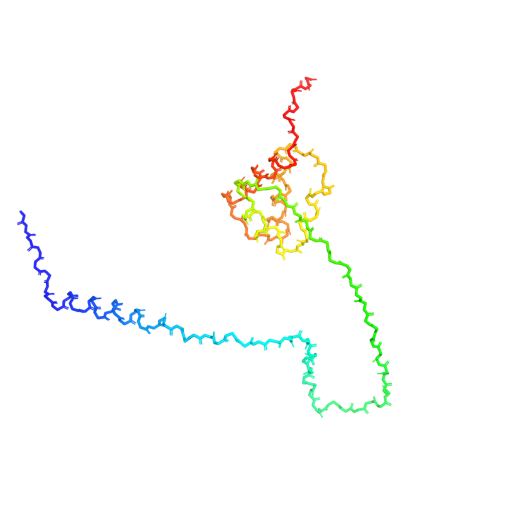A C 1
ATOM 674 O O . CYS A 1 89 ? 6.938 -0.102 -9.978 1.00 96.31 89 CYS A O 1
ATOM 676 N N . HIS A 1 90 ? 6.012 -1.401 -8.413 1.00 94.69 90 HIS A N 1
ATOM 677 C CA . HIS A 1 90 ? 7.259 -2.039 -8.004 1.00 94.69 90 HIS A CA 1
ATOM 678 C C . HIS A 1 90 ? 6.998 -3.4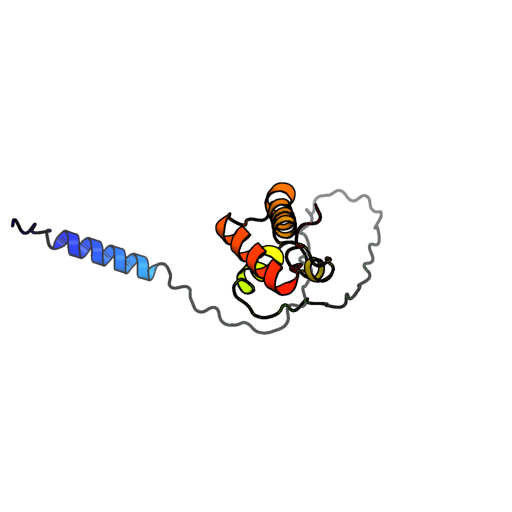19 -7.396 1.00 94.69 90 HIS A C 1
ATOM 680 O O . HIS A 1 90 ? 5.888 -3.747 -6.982 1.00 94.69 90 HIS A O 1
ATOM 686 N N . THR A 1 91 ? 8.055 -4.224 -7.268 1.00 93.50 91 THR A N 1
ATOM 687 C CA . THR A 1 91 ? 7.974 -5.479 -6.512 1.00 93.50 91 THR A CA 1
ATOM 688 C C . THR A 1 91 ? 7.628 -5.214 -5.045 1.00 93.50 91 THR A C 1
ATOM 690 O O . THR A 1 91 ? 8.130 -4.276 -4.421 1.00 93.50 91 THR A O 1
ATOM 693 N N . LEU A 1 92 ? 6.811 -6.082 -4.454 1.00 94.88 92 LEU A N 1
ATOM 694 C CA . LEU A 1 92 ? 6.431 -5.995 -3.045 1.00 94.88 92 LEU A CA 1
ATOM 695 C C . LEU A 1 92 ? 7.590 -6.324 -2.088 1.00 94.88 92 LEU A C 1
ATOM 697 O O . LEU A 1 92 ? 7.501 -6.051 -0.891 1.00 94.88 92 LEU A O 1
ATOM 701 N N . ARG A 1 93 ? 8.715 -6.840 -2.604 1.00 93.06 93 ARG A N 1
ATOM 702 C CA . ARG A 1 93 ? 9.947 -7.112 -1.842 1.00 93.06 93 ARG A CA 1
ATOM 703 C C . ARG A 1 93 ? 10.381 -5.921 -0.981 1.00 93.06 93 ARG A C 1
ATOM 705 O O . ARG A 1 93 ? 10.858 -6.136 0.131 1.00 93.06 93 ARG A O 1
ATOM 712 N N . TYR A 1 94 ? 10.145 -4.685 -1.430 1.00 94.06 94 TYR A N 1
ATOM 713 C CA . TYR A 1 94 ? 10.443 -3.482 -0.645 1.00 94.06 94 TYR A CA 1
ATOM 714 C C . TYR A 1 94 ? 9.835 -3.512 0.760 1.00 94.06 94 TYR A C 1
ATOM 716 O O . TYR A 1 94 ? 10.507 -3.098 1.700 1.00 94.06 94 TYR A O 1
ATOM 724 N N . VAL A 1 95 ? 8.627 -4.061 0.926 1.00 95.69 95 VAL A N 1
ATOM 725 C CA . VAL A 1 95 ? 7.961 -4.197 2.233 1.00 95.69 95 VAL A CA 1
ATOM 726 C C . VAL A 1 95 ? 8.703 -5.184 3.133 1.00 95.69 95 VAL A C 1
ATOM 728 O O . VAL A 1 95 ? 8.929 -4.903 4.309 1.00 95.69 95 VAL A O 1
ATOM 731 N N . THR A 1 96 ? 9.152 -6.316 2.583 1.00 92.12 96 THR A N 1
ATOM 732 C CA . THR A 1 96 ? 9.908 -7.327 3.348 1.00 92.12 96 THR A CA 1
ATOM 733 C C . THR A 1 96 ? 11.267 -6.812 3.825 1.00 92.12 96 THR A C 1
ATOM 735 O O . THR A 1 96 ? 11.731 -7.214 4.892 1.00 92.12 96 THR A O 1
ATOM 738 N N . MET A 1 97 ? 11.860 -5.879 3.073 1.00 93.00 97 MET A N 1
ATOM 739 C CA . MET A 1 97 ? 13.144 -5.243 3.383 1.00 93.00 97 MET A CA 1
ATOM 740 C C . MET A 1 97 ? 13.031 -4.117 4.416 1.00 93.00 97 MET A C 1
ATOM 742 O O . MET A 1 97 ? 14.054 -3.665 4.927 1.00 93.00 97 MET A O 1
ATOM 746 N N . GLN A 1 98 ? 11.819 -3.652 4.732 1.00 95.50 98 GLN A N 1
ATOM 747 C CA . GLN A 1 98 ? 11.654 -2.621 5.749 1.00 95.50 98 GLN A CA 1
ATOM 748 C C . GLN A 1 98 ? 11.863 -3.186 7.162 1.00 95.50 98 GLN A C 1
ATOM 750 O O . GLN A 1 98 ? 11.538 -4.351 7.437 1.00 95.50 98 GLN A O 1
ATOM 755 N N . PRO A 1 99 ? 12.341 -2.357 8.104 1.00 95.31 99 PRO A N 1
ATOM 756 C CA . PRO A 1 99 ? 12.198 -2.628 9.526 1.00 95.31 99 PRO A CA 1
ATOM 757 C C . PRO A 1 99 ? 10.734 -2.865 9.920 1.00 95.31 99 PRO A C 1
ATOM 759 O O . PRO A 1 99 ? 9.798 -2.518 9.202 1.00 95.31 99 PRO A O 1
ATOM 762 N N . HIS A 1 100 ? 10.527 -3.434 11.106 1.00 95.81 100 HIS A N 1
ATOM 763 C CA . HIS A 1 100 ? 9.201 -3.423 11.715 1.00 95.81 100 HIS A CA 1
ATOM 764 C C . HIS A 1 100 ? 8.864 -1.995 12.145 1.00 95.81 100 HIS A C 1
ATOM 766 O O . HIS A 1 100 ? 9.579 -1.397 12.958 1.00 95.81 100 HIS A O 1
ATOM 772 N N . PHE A 1 101 ? 7.780 -1.452 11.602 1.00 95.31 101 PHE A N 1
ATOM 773 C CA . PHE A 1 101 ? 7.355 -0.082 11.850 1.00 95.31 101 PHE A CA 1
ATOM 774 C C . PHE A 1 101 ? 6.072 -0.034 12.680 1.00 95.31 101 PHE A C 1
ATOM 776 O O . PHE A 1 101 ? 5.217 -0.908 12.545 1.00 95.31 101 PHE A O 1
ATOM 783 N N . PRO A 1 102 ? 5.897 0.989 13.535 1.00 96.12 102 PRO A N 1
ATOM 784 C CA . PRO A 1 102 ? 4.592 1.248 14.126 1.00 96.12 102 PRO A CA 1
ATOM 785 C C . PRO A 1 102 ? 3.591 1.651 13.033 1.00 96.12 102 PRO A C 1
ATOM 787 O O . PRO A 1 102 ? 3.975 2.241 12.019 1.00 96.12 102 PRO A O 1
ATOM 790 N N . GLU A 1 103 ? 2.303 1.413 13.277 1.00 95.62 103 GLU A N 1
ATOM 791 C CA . GLU A 1 103 ? 1.201 1.708 12.344 1.00 95.62 103 GLU A CA 1
ATOM 792 C C . GLU A 1 103 ? 1.274 3.128 11.754 1.00 95.62 103 GLU A C 1
ATOM 794 O O . GLU A 1 103 ? 1.150 3.317 10.548 1.00 95.62 103 GLU A O 1
ATOM 799 N N . LYS A 1 104 ? 1.580 4.136 12.584 1.00 96.44 104 LYS A N 1
ATOM 800 C CA . LYS A 1 104 ? 1.713 5.535 12.143 1.00 96.44 104 LYS A CA 1
ATOM 801 C C . LYS A 1 104 ? 2.792 5.731 11.073 1.00 96.44 104 LYS A C 1
ATOM 803 O O . LYS A 1 104 ? 2.650 6.608 10.225 1.00 96.44 104 LYS A O 1
ATOM 808 N N . THR A 1 105 ? 3.878 4.966 11.122 1.00 97.56 105 THR A N 1
ATOM 809 C CA . THR A 1 105 ? 4.934 5.035 10.105 1.00 97.56 105 THR A CA 1
ATOM 810 C C . THR A 1 105 ? 4.500 4.303 8.838 1.00 97.56 105 THR A C 1
ATOM 812 O O . THR A 1 105 ? 4.676 4.852 7.757 1.00 97.56 105 THR A O 1
ATOM 815 N N . TRP A 1 106 ? 3.825 3.154 8.950 1.00 98.06 106 TRP A N 1
ATOM 816 C CA . TRP A 1 106 ? 3.219 2.495 7.786 1.00 98.06 106 TRP A CA 1
ATOM 817 C C . TRP A 1 106 ? 2.199 3.383 7.072 1.00 98.06 106 TRP A C 1
ATOM 819 O O . TRP A 1 106 ? 2.226 3.483 5.848 1.00 98.06 106 TRP A O 1
ATOM 829 N N . ALA A 1 107 ? 1.367 4.106 7.822 1.00 98.31 107 ALA A N 1
ATOM 830 C CA . ALA A 1 107 ? 0.432 5.074 7.259 1.00 98.31 107 ALA A CA 1
ATOM 831 C C . ALA A 1 107 ? 1.138 6.176 6.456 1.00 98.31 107 ALA A C 1
ATOM 833 O O . ALA A 1 107 ? 0.647 6.567 5.402 1.00 98.31 107 ALA A O 1
ATOM 834 N N . LYS A 1 108 ? 2.307 6.647 6.910 1.00 98.50 108 LYS A N 1
ATOM 835 C CA . LYS A 1 108 ? 3.109 7.627 6.163 1.00 98.50 108 LYS A CA 1
ATOM 836 C C . LYS A 1 108 ? 3.688 7.048 4.876 1.00 98.50 108 LYS A C 1
ATOM 838 O O . LYS A 1 108 ? 3.697 7.747 3.870 1.00 98.50 108 LYS A O 1
ATOM 843 N N . GLU A 1 109 ? 4.155 5.802 4.892 1.00 98.38 109 GLU A N 1
ATOM 844 C CA . GLU A 1 109 ? 4.665 5.155 3.678 1.00 98.38 109 GLU A CA 1
ATOM 845 C C . GLU A 1 109 ? 3.552 4.966 2.641 1.00 98.38 109 GLU A C 1
ATOM 847 O O . GLU A 1 109 ? 3.736 5.310 1.476 1.00 98.38 109 GLU A O 1
ATOM 852 N N . VAL A 1 110 ? 2.365 4.514 3.061 1.00 98.44 110 VAL A N 1
ATOM 853 C CA . VAL A 1 110 ? 1.204 4.394 2.162 1.00 98.44 110 VAL A CA 1
ATOM 854 C C . VAL A 1 110 ? 0.772 5.769 1.637 1.00 98.44 110 VAL A C 1
ATOM 856 O O . VAL A 1 110 ? 0.563 5.927 0.436 1.00 98.44 110 VAL A O 1
ATOM 859 N N . ASP A 1 111 ? 0.719 6.792 2.494 1.00 98.69 111 ASP A N 1
ATOM 860 C CA . ASP A 1 111 ? 0.392 8.167 2.090 1.00 98.69 111 ASP A CA 1
ATOM 861 C C . ASP A 1 111 ? 1.417 8.739 1.096 1.00 98.69 111 ASP A C 1
ATOM 863 O O . ASP A 1 111 ? 1.043 9.428 0.148 1.00 98.69 111 ASP A O 1
ATOM 867 N N . LYS A 1 112 ? 2.703 8.398 1.248 1.00 98.56 112 LYS A N 1
ATOM 868 C CA . LYS A 1 112 ? 3.756 8.739 0.282 1.00 98.56 112 LYS A CA 1
ATOM 869 C C . LYS A 1 112 ? 3.510 8.073 -1.073 1.00 98.56 112 LYS A C 1
ATOM 871 O O . LYS A 1 112 ? 3.660 8.737 -2.099 1.00 98.56 112 LYS A O 1
ATOM 876 N N . MET A 1 113 ? 3.099 6.801 -1.099 1.00 98.62 113 MET A N 1
ATOM 877 C CA . MET A 1 113 ? 2.752 6.127 -2.359 1.00 98.62 113 MET A CA 1
ATOM 878 C C . MET A 1 113 ? 1.601 6.838 -3.071 1.00 98.62 113 MET A C 1
ATOM 880 O O . MET A 1 113 ? 1.656 7.033 -4.283 1.00 98.62 113 MET A O 1
ATOM 884 N N . ILE A 1 114 ? 0.598 7.286 -2.318 1.00 98.56 114 ILE A N 1
ATOM 885 C CA . ILE A 1 114 ? -0.568 7.992 -2.857 1.00 98.56 114 ILE A CA 1
ATOM 886 C C . ILE A 1 114 ? -0.182 9.387 -3.358 1.00 98.56 114 ILE A C 1
ATOM 888 O O . ILE A 1 114 ? -0.401 9.717 -4.520 1.00 98.56 114 ILE A O 1
ATOM 892 N N . LYS A 1 115 ? 0.412 10.217 -2.496 1.00 98.38 115 LYS A N 1
ATOM 893 C CA . LYS A 1 115 ? 0.601 11.650 -2.769 1.00 98.38 115 LYS A CA 1
ATOM 894 C C . LYS A 1 115 ? 1.816 11.961 -3.628 1.00 98.38 115 LYS A C 1
ATOM 896 O O . LYS A 1 115 ? 1.774 12.905 -4.408 1.00 98.38 115 LYS A O 1
ATOM 901 N N . THR A 1 116 ? 2.908 11.222 -3.452 1.00 98.44 116 THR A N 1
ATOM 902 C CA . THR A 1 116 ? 4.169 11.494 -4.157 1.00 98.44 116 THR A CA 1
ATOM 903 C C . THR A 1 116 ? 4.293 10.663 -5.423 1.00 98.44 116 THR A C 1
ATOM 905 O O . THR A 1 116 ? 4.758 11.177 -6.435 1.00 98.44 116 THR A O 1
ATOM 908 N N . TYR A 1 117 ? 3.876 9.395 -5.380 1.00 98.00 117 TYR A N 1
ATOM 909 C CA . TYR A 1 117 ? 4.006 8.479 -6.518 1.00 98.00 117 TYR A CA 1
ATOM 910 C C . TYR A 1 117 ? 2.698 8.245 -7.284 1.00 98.00 117 TYR A C 1
ATOM 912 O O . TYR A 1 117 ? 2.714 7.559 -8.301 1.00 98.00 117 TYR A O 1
ATOM 920 N N . GLY A 1 118 ? 1.583 8.837 -6.843 1.00 97.94 118 GLY A N 1
ATOM 921 C CA . GLY A 1 118 ? 0.319 8.823 -7.582 1.00 97.94 118 GLY A CA 1
ATOM 922 C C . GLY A 1 118 ? -0.433 7.495 -7.526 1.00 97.94 118 GLY A C 1
ATOM 923 O O . GLY A 1 118 ? -1.196 7.191 -8.440 1.00 97.94 118 GLY A O 1
ATOM 924 N N . ALA A 1 119 ? -0.227 6.677 -6.490 1.00 98.19 119 ALA A N 1
ATOM 925 C CA . ALA A 1 119 ? -0.976 5.434 -6.340 1.00 98.19 119 ALA A CA 1
ATOM 926 C C . ALA A 1 119 ? -2.483 5.719 -6.199 1.00 98.19 119 ALA A C 1
ATOM 928 O O . ALA A 1 119 ? -2.913 6.442 -5.299 1.00 98.19 119 ALA A O 1
ATOM 929 N N . HIS A 1 120 ? -3.292 5.108 -7.068 1.00 97.00 120 HIS A N 1
ATOM 930 C CA . HIS A 1 120 ? -4.752 5.190 -7.021 1.00 97.00 120 HIS A CA 1
ATOM 931 C C . HIS A 1 120 ? -5.305 4.287 -5.910 1.00 97.00 120 HIS A C 1
ATOM 933 O O . HIS A 1 120 ? -5.691 3.143 -6.157 1.00 97.00 120 HIS A O 1
ATOM 939 N N . ILE A 1 121 ? -5.285 4.798 -4.680 1.00 98.38 121 ILE A N 1
ATOM 940 C CA . ILE A 1 121 ? -5.754 4.118 -3.468 1.00 98.38 121 ILE A CA 1
ATOM 941 C C . ILE A 1 121 ? -6.629 5.104 -2.695 1.00 98.38 121 ILE A C 1
ATOM 943 O O . ILE A 1 121 ? -6.184 6.213 -2.381 1.00 98.38 121 ILE A O 1
ATOM 947 N N . ASP A 1 122 ? -7.866 4.720 -2.389 1.00 97.88 122 ASP A N 1
ATOM 948 C CA . ASP A 1 122 ? -8.760 5.570 -1.601 1.00 97.88 122 ASP A CA 1
ATOM 949 C C . ASP A 1 122 ? -8.460 5.503 -0.088 1.00 97.88 122 ASP A C 1
ATOM 951 O O . ASP A 1 122 ? -7.653 4.709 0.393 1.00 97.88 122 ASP A O 1
ATOM 955 N N . LYS A 1 123 ? -9.113 6.358 0.710 1.00 97.69 123 LYS A N 1
ATOM 956 C CA . LYS A 1 123 ? -8.857 6.443 2.159 1.00 97.69 123 LYS A CA 1
ATOM 957 C C . LYS A 1 123 ? -9.212 5.156 2.919 1.00 97.69 123 LYS A C 1
ATOM 959 O O . LYS A 1 123 ? -8.550 4.839 3.910 1.00 97.69 123 LYS A O 1
ATOM 964 N N . LYS A 1 124 ? -10.263 4.443 2.507 1.00 98.25 124 LYS A N 1
ATOM 965 C CA . LYS A 1 124 ? -10.685 3.183 3.134 1.00 98.25 124 LYS A CA 1
ATOM 966 C C . LYS A 1 124 ? -9.688 2.084 2.784 1.00 98.25 124 LYS A C 1
ATOM 968 O O . LYS A 1 124 ? -9.232 1.380 3.682 1.00 98.25 124 LYS A O 1
ATOM 973 N N . GLU A 1 125 ? -9.303 1.994 1.517 1.00 98.56 125 GLU A N 1
ATOM 974 C CA . GLU A 1 125 ? -8.291 1.050 1.051 1.00 98.56 125 GLU A 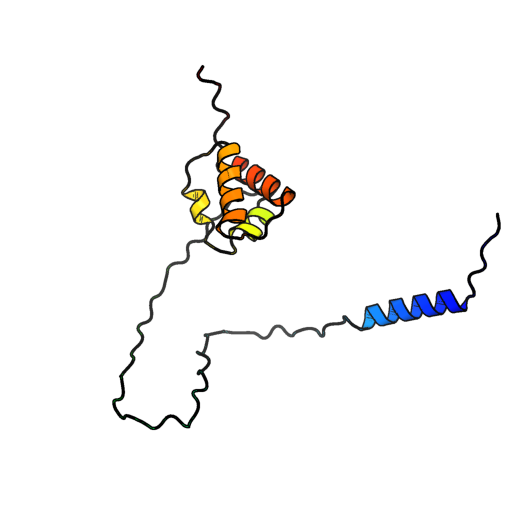CA 1
ATOM 975 C C . GLU A 1 125 ? -6.939 1.295 1.723 1.00 98.56 125 GLU A C 1
ATOM 977 O O . GLU A 1 125 ? -6.311 0.355 2.202 1.00 98.56 125 GLU A O 1
ATOM 982 N N . ALA A 1 126 ? -6.520 2.558 1.840 1.00 98.56 126 ALA A N 1
ATOM 983 C CA . ALA A 1 126 ? -5.285 2.927 2.522 1.00 98.56 126 ALA A CA 1
ATOM 984 C C . ALA A 1 126 ? -5.280 2.434 3.974 1.00 98.56 126 ALA A C 1
ATOM 986 O O . ALA A 1 126 ? -4.281 1.880 4.429 1.00 98.56 126 ALA A O 1
ATOM 987 N N . LYS A 1 127 ? -6.404 2.577 4.690 1.00 98.44 127 LYS A N 1
ATOM 988 C CA . LYS A 1 127 ? -6.532 2.034 6.046 1.00 98.44 127 LYS A CA 1
ATOM 989 C C . LYS A 1 127 ? -6.408 0.508 6.061 1.00 98.44 127 LYS A C 1
ATOM 991 O O . LYS A 1 127 ? -5.654 -0.015 6.872 1.00 98.44 127 LYS A O 1
ATOM 996 N N . GLU A 1 128 ? -7.114 -0.196 5.182 1.00 98.56 128 GLU A N 1
ATOM 997 C CA . GLU A 1 128 ? -7.060 -1.664 5.127 1.00 98.56 128 GLU A CA 1
ATOM 998 C C . GLU A 1 128 ? -5.655 -2.184 4.794 1.00 98.56 128 GLU A C 1
ATOM 1000 O O . GLU A 1 128 ? -5.204 -3.172 5.375 1.00 98.56 128 GLU A O 1
ATOM 1005 N N . ILE A 1 129 ? -4.933 -1.486 3.915 1.00 98.62 129 ILE A N 1
ATOM 1006 C CA . ILE A 1 129 ? -3.539 -1.792 3.585 1.00 98.62 129 ILE A CA 1
ATOM 1007 C C . ILE A 1 129 ? -2.638 -1.575 4.803 1.00 98.62 129 ILE A C 1
ATOM 1009 O O . ILE A 1 129 ? -1.828 -2.444 5.117 1.00 98.62 129 ILE A O 1
ATOM 1013 N N . VAL A 1 130 ? -2.776 -0.451 5.512 1.00 98.44 130 VAL A N 1
ATOM 1014 C CA . VAL A 1 130 ? -1.991 -0.176 6.729 1.00 98.44 130 VAL A CA 1
ATOM 1015 C C . VAL A 1 130 ? -2.268 -1.219 7.810 1.00 98.44 130 VAL A C 1
ATOM 1017 O O . VAL A 1 130 ? -1.322 -1.722 8.419 1.00 98.44 130 VAL A O 1
ATOM 1020 N N . ASP A 1 131 ? -3.535 -1.586 8.010 1.00 98.19 131 ASP A N 1
ATOM 1021 C CA . ASP A 1 131 ? -3.934 -2.614 8.971 1.00 98.19 131 ASP A CA 1
ATOM 1022 C C . ASP A 1 131 ? -3.263 -3.956 8.620 1.00 98.19 131 ASP A C 1
ATOM 1024 O O . ASP A 1 131 ? -2.654 -4.583 9.488 1.00 98.19 131 ASP A O 1
ATOM 1028 N N . TYR A 1 132 ? -3.277 -4.359 7.342 1.00 98.38 132 TYR A N 1
ATOM 1029 C CA . TYR A 1 132 ? -2.592 -5.569 6.881 1.00 98.38 132 TYR A CA 1
ATOM 1030 C C . TYR A 1 132 ? -1.070 -5.495 7.075 1.00 98.38 132 TYR A C 1
ATOM 1032 O O . TYR A 1 132 ? -0.477 -6.418 7.640 1.00 98.38 132 TYR A O 1
ATOM 1040 N N . LEU A 1 133 ? -0.431 -4.387 6.686 1.00 97.75 133 LEU A N 1
ATOM 1041 C CA . LEU A 1 133 ? 1.009 -4.163 6.877 1.00 97.75 133 LEU A CA 1
ATOM 1042 C C . LEU A 1 133 ? 1.407 -4.271 8.353 1.00 97.75 133 LEU A C 1
ATOM 1044 O O . LEU A 1 133 ? 2.461 -4.825 8.672 1.00 97.75 133 LEU A O 1
ATOM 1048 N N . ASN A 1 134 ? 0.547 -3.812 9.262 1.00 96.31 134 ASN A N 1
ATOM 1049 C CA . ASN A 1 134 ? 0.772 -3.931 10.697 1.00 96.31 134 ASN A CA 1
ATOM 1050 C C . ASN A 1 134 ? 0.736 -5.396 11.177 1.00 96.31 134 ASN A C 1
ATOM 1052 O O . ASN A 1 134 ? 1.476 -5.750 12.092 1.00 96.31 134 ASN A O 1
ATOM 1056 N N . THR A 1 135 ? -0.045 -6.274 10.534 1.00 96.38 135 THR A N 1
ATOM 1057 C CA . THR A 1 135 ? -0.057 -7.713 10.876 1.00 96.38 135 THR A CA 1
ATOM 1058 C C . THR A 1 135 ? 1.234 -8.436 10.493 1.00 96.38 135 THR A C 1
ATOM 1060 O O . THR A 1 135 ? 1.642 -9.364 11.187 1.00 96.38 135 THR A O 1
ATOM 1063 N N . ILE A 1 136 ? 1.901 -8.005 9.417 1.00 95.56 136 ILE A N 1
ATOM 1064 C CA . ILE A 1 136 ? 3.089 -8.691 8.881 1.00 95.56 136 ILE A CA 1
ATOM 1065 C C . ILE A 1 136 ? 4.408 -8.021 9.285 1.00 95.56 136 ILE A C 1
ATOM 1067 O O . ILE A 1 136 ? 5.435 -8.684 9.430 1.00 95.56 136 ILE A O 1
ATOM 1071 N N . LYS A 1 137 ? 4.405 -6.695 9.448 1.00 95.00 137 LYS A N 1
ATOM 1072 C CA . LYS A 1 137 ? 5.592 -5.860 9.683 1.00 95.00 137 LYS A CA 1
ATOM 1073 C C . LYS A 1 137 ? 5.322 -4.741 10.694 1.00 95.00 137 LYS A C 1
ATOM 1075 O O . LYS A 1 137 ? 6.016 -3.721 10.701 1.00 95.00 137 LYS A O 1
ATOM 1080 N N . GLY A 1 138 ? 4.332 -4.920 11.562 1.00 91.69 138 GLY A N 1
ATOM 1081 C CA . GLY A 1 138 ? 4.091 -4.037 12.696 1.00 91.69 138 GLY A CA 1
ATOM 1082 C C . GLY A 1 138 ? 5.192 -4.146 13.748 1.00 91.69 138 GLY A C 1
ATOM 1083 O O . GLY A 1 138 ? 5.786 -5.210 13.947 1.00 91.69 138 GLY A O 1
ATOM 1084 N N . LYS A 1 139 ? 5.465 -3.039 14.436 1.00 88.31 139 LYS A N 1
ATOM 1085 C CA . LYS A 1 139 ? 6.163 -3.036 15.724 1.00 88.31 139 LYS A CA 1
ATOM 1086 C C . LYS A 1 139 ? 5.108 -3.007 16.826 1.00 88.31 139 LYS A C 1
ATOM 1088 O O . LYS A 1 139 ? 4.172 -2.213 16.735 1.00 88.31 139 LYS A O 1
ATOM 1093 N N . SER A 1 140 ? 5.284 -3.810 17.878 1.00 66.44 140 SER A N 1
ATOM 1094 C CA . SER A 1 140 ? 4.479 -3.686 19.098 1.00 66.44 140 SER A CA 1
ATOM 1095 C C . SER A 1 140 ? 4.456 -2.224 19.555 1.00 66.44 140 SER A C 1
ATOM 1097 O O . SER A 1 140 ? 5.494 -1.556 19.436 1.00 66.44 140 SER A O 1
ATOM 1099 N N . PRO A 1 141 ? 3.325 -1.708 20.074 1.00 59.69 141 PRO A N 1
ATOM 1100 C CA . PRO A 1 141 ? 3.272 -0.355 20.604 1.00 59.69 141 PRO A CA 1
ATOM 1101 C C . PRO A 1 141 ? 4.421 -0.191 21.593 1.00 59.69 141 PRO A C 1
ATOM 1103 O O . PRO A 1 141 ? 4.505 -0.916 22.583 1.00 59.69 141 PRO A O 1
ATOM 1106 N N . SER A 1 142 ? 5.359 0.706 21.296 1.00 52.31 142 SER A N 1
ATOM 1107 C CA . SER A 1 142 ? 6.379 1.075 22.264 1.00 52.31 142 SER A CA 1
ATOM 1108 C C . SER A 1 142 ? 5.645 1.720 23.429 1.00 52.31 142 SER A C 1
ATOM 1110 O O . SER A 1 142 ? 5.187 2.857 23.308 1.00 52.31 142 SER A O 1
ATOM 1112 N N . VAL A 1 143 ? 5.485 0.968 24.520 1.00 52.19 143 VAL A N 1
ATOM 1113 C CA . VAL A 1 143 ? 5.071 1.508 25.811 1.00 52.19 143 VAL A CA 1
ATOM 1114 C C . VAL A 1 143 ? 5.978 2.702 26.094 1.00 52.19 143 VAL A C 1
ATOM 1116 O O . VAL A 1 143 ? 7.201 2.609 26.001 1.00 52.19 143 VAL A O 1
ATOM 1119 N N . ASN A 1 144 ? 5.322 3.834 26.302 1.00 46.22 144 ASN A N 1
ATOM 1120 C CA . ASN A 1 144 ? 5.853 5.180 26.432 1.00 46.22 144 ASN A CA 1
ATOM 1121 C C . ASN A 1 144 ? 7.194 5.219 27.193 1.00 46.22 144 ASN A C 1
ATOM 1123 O O . ASN A 1 144 ? 7.249 4.779 28.341 1.00 46.22 144 ASN A O 1
ATOM 1127 N N . LYS A 1 145 ? 8.254 5.782 26.597 1.00 49.34 145 LYS A N 1
ATOM 1128 C CA . LYS A 1 145 ? 9.368 6.313 27.391 1.00 49.34 145 LYS A CA 1
ATOM 1129 C C . LYS A 1 145 ? 9.121 7.811 27.522 1.00 49.34 145 LYS A C 1
ATOM 1131 O O . LYS A 1 145 ? 9.174 8.518 26.519 1.00 49.34 145 LYS A O 1
ATOM 1136 N N . GLN A 1 146 ? 8.729 8.179 28.741 1.00 44.50 146 GLN A N 1
ATOM 1137 C CA . GLN A 1 146 ? 8.508 9.536 29.237 1.00 44.50 146 GLN A CA 1
ATOM 1138 C C . GLN A 1 146 ? 9.700 10.447 28.943 1.00 44.50 146 GLN A C 1
ATOM 1140 O O . GLN A 1 146 ? 10.844 9.930 28.953 1.00 44.50 146 GLN A O 1
#

Sequence (146 aa):
MKILRMPVFAILILSAVLYLVSYTCGAPPVKAEDTNSKGEPTQLNVPKDAKTDKKAVQVTSKSIELPHYPADFPPGKGKELFVSRCGVCHTLRYVTMQPHFPEKTWAKEVDKMIKTYGAHIDKKEAKEIVDYLNTIKGKSPSVNKQ

Secondary structure (DSSP, 8-state):
-------HHHHHHHHHHHHHHHHTT---------S------------TT-----------PPP-PPPP-PPP----TTHHHHHHHHTTTS-THHHHTSPPB-HHHHHHHHHHHHHTT-----HHHHHHHHHHHHHHHBPPP-----

Foldseek 3Di:
DDDPPDPVVVVVVVVVVVVVVVVVPPDDDDPPDDDDPPPDPDPDPDDPPPDDPPDDDDDDDDDDDDDDDADDDDDDQLPVLLCVQVVPPHGPVVLVPDAQEALVVLLVVLVCCCPVVPGPADPVSSVRNSVRSCVGRHDDPPPDDD